Protein AF-A0A401TUI2-F1 (afdb_monomer)

Radius of gyration: 16.41 Å; Cα contacts (8 Å, |Δi|>4): 20; chains: 1; bounding box: 34×23×43 Å

Mean predicted aligned error: 5.35 Å

Secondary structure (DSSP, 8-state):
--------HHHHHT-TT---S--S-------------TTTTTSHHHHHHHHHHHHHHHHTHHHHH-

Foldseek 3Di:
DPDDDDDQLLVQVVDPPDDDPDPDDPDQDDDDDDDDDPVCCPPPVNVVVVVVVVVVCVVCVVSNRD

Organism: Chiloscyllium punctatum (NCBI:txid137246)

Structure (mmCIF, N/CA/C/O backbone):
data_AF-A0A401TUI2-F1
#
_entry.id   AF-A0A401TUI2-F1
#
loop_
_atom_site.group_PDB
_atom_site.id
_atom_site.type_symbol
_atom_site.label_atom_id
_atom_site.label_alt_id
_atom_site.label_comp_id
_atom_site.label_asym_id
_atom_site.label_entity_id
_atom_site.label_seq_id
_atom_site.pdbx_PDB_ins_code
_atom_site.Cartn_x
_atom_site.Cartn_y
_atom_site.Cartn_z
_atom_site.occupancy
_atom_site.B_iso_or_equiv
_atom_site.auth_seq_id
_atom_site.auth_comp_id
_atom_site.auth_asym_id
_atom_site.auth_atom_id
_atom_site.pdbx_PDB_model_num
ATOM 1 N N . GLY A 1 1 ? 19.623 17.147 -21.941 1.00 62.44 1 GLY A N 1
ATOM 2 C CA . GLY A 1 1 ? 19.343 16.100 -20.941 1.00 62.44 1 GLY A CA 1
ATOM 3 C C . GLY A 1 1 ? 20.213 16.348 -19.730 1.00 62.44 1 GLY A C 1
ATOM 4 O O . GLY A 1 1 ? 21.397 16.580 -19.916 1.00 62.44 1 GLY A O 1
ATOM 5 N N . LEU A 1 2 ? 19.625 16.368 -18.531 1.00 76.38 2 LEU A N 1
ATOM 6 C CA . LEU A 1 2 ? 20.300 16.702 -17.264 1.00 76.38 2 LEU A CA 1
ATOM 7 C C . LEU A 1 2 ? 21.008 15.504 -16.593 1.00 76.38 2 LEU A C 1
ATOM 9 O O . LEU A 1 2 ? 21.674 15.696 -15.584 1.00 76.38 2 LEU A O 1
ATOM 13 N N . GLY A 1 3 ? 20.906 14.291 -17.155 1.00 89.06 3 GLY A N 1
ATOM 14 C CA . GLY A 1 3 ? 21.619 13.099 -16.680 1.00 89.06 3 GLY A CA 1
ATOM 15 C C . GLY A 1 3 ? 20.714 11.883 -16.473 1.00 89.06 3 GLY A C 1
ATOM 16 O O . GLY A 1 3 ? 19.588 11.845 -16.965 1.00 89.06 3 GLY A O 1
ATOM 17 N N . ILE A 1 4 ? 21.236 10.889 -15.751 1.00 91.19 4 ILE A N 1
ATOM 18 C CA . ILE A 1 4 ? 20.541 9.666 -15.319 1.00 91.19 4 ILE A CA 1
ATOM 19 C C . ILE A 1 4 ? 20.337 9.762 -13.803 1.00 91.19 4 ILE A C 1
ATOM 21 O O . ILE A 1 4 ? 21.234 10.209 -13.090 1.00 91.19 4 ILE A O 1
ATOM 25 N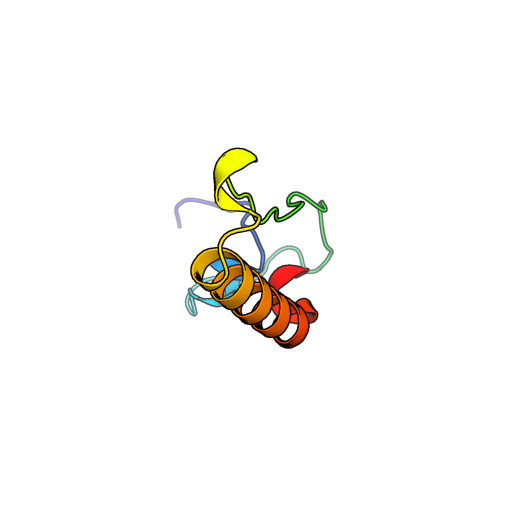 N . CYS A 1 5 ? 19.181 9.326 -13.302 1.00 87.94 5 CYS A N 1
ATOM 26 C CA . CYS A 1 5 ? 18.872 9.293 -11.873 1.00 87.94 5 CYS A CA 1
ATOM 27 C C . CYS A 1 5 ? 18.323 7.917 -11.477 1.00 87.94 5 CYS A C 1
ATOM 29 O O . CYS A 1 5 ? 17.571 7.304 -12.237 1.00 87.94 5 CYS A O 1
ATOM 31 N N . ALA A 1 6 ? 18.688 7.436 -10.287 1.00 87.69 6 ALA A N 1
ATOM 32 C CA . ALA A 1 6 ? 18.062 6.264 -9.690 1.00 87.69 6 ALA A CA 1
ATOM 33 C C . ALA A 1 6 ? 16.737 6.676 -9.032 1.00 87.69 6 ALA A C 1
ATOM 35 O O . ALA A 1 6 ? 16.721 7.514 -8.133 1.00 87.69 6 ALA A O 1
ATOM 36 N N . LEU A 1 7 ? 15.634 6.071 -9.471 1.00 87.44 7 LEU A N 1
ATOM 37 C CA . LEU A 1 7 ? 14.292 6.301 -8.937 1.00 87.44 7 LEU A CA 1
ATOM 38 C C . LEU A 1 7 ? 13.693 4.982 -8.448 1.00 87.44 7 LEU A C 1
ATOM 40 O O . LEU A 1 7 ? 14.038 3.908 -8.948 1.00 87.44 7 LEU A O 1
ATOM 44 N N . SER A 1 8 ? 12.750 5.057 -7.508 1.00 86.50 8 SER A N 1
ATOM 45 C CA . SER A 1 8 ? 11.888 3.911 -7.230 1.00 86.50 8 SER A CA 1
ATOM 46 C C . SER A 1 8 ? 11.043 3.598 -8.469 1.00 86.50 8 SER A C 1
ATOM 48 O O . SER A 1 8 ? 10.617 4.497 -9.200 1.00 86.50 8 SER A O 1
ATOM 50 N N . CYS A 1 9 ? 10.790 2.312 -8.721 1.00 85.88 9 CYS A N 1
ATOM 51 C CA . CYS A 1 9 ? 10.021 1.901 -9.896 1.00 85.88 9 CYS A CA 1
ATOM 52 C C . CYS A 1 9 ? 8.596 2.467 -9.893 1.00 85.88 9 CYS A C 1
ATOM 54 O O . CYS A 1 9 ? 8.081 2.737 -10.974 1.00 85.88 9 CYS A O 1
ATOM 56 N N . LEU A 1 10 ? 8.009 2.667 -8.706 1.00 84.94 10 LEU A N 1
ATOM 57 C CA . LEU A 1 10 ? 6.703 3.296 -8.518 1.00 84.94 10 LEU A CA 1
ATOM 58 C C . LEU A 1 10 ? 6.694 4.734 -9.050 1.00 84.94 10 LEU A C 1
ATOM 60 O O . LEU A 1 10 ? 5.827 5.072 -9.842 1.00 84.94 10 LEU A O 1
ATOM 64 N N . VAL A 1 11 ? 7.682 5.548 -8.663 1.00 87.31 11 VAL A N 1
ATOM 65 C CA . VAL A 1 11 ? 7.769 6.953 -9.088 1.00 87.31 11 VAL A CA 1
ATOM 66 C C . VAL A 1 11 ? 8.103 7.040 -10.572 1.00 87.31 11 VAL A C 1
ATOM 68 O O . VAL A 1 11 ? 7.461 7.780 -11.303 1.00 87.31 11 VAL A O 1
ATOM 71 N N . GLY A 1 12 ? 9.074 6.253 -11.046 1.00 89.44 12 GLY A N 1
ATOM 72 C CA . GLY A 1 12 ? 9.483 6.277 -12.453 1.00 89.44 12 GLY A CA 1
ATOM 73 C C . GLY A 1 12 ? 8.394 5.825 -13.433 1.00 89.44 12 GLY A C 1
ATOM 74 O O . GLY A 1 12 ? 8.430 6.232 -14.588 1.00 89.44 12 GLY A O 1
ATOM 75 N N . ALA A 1 13 ? 7.434 5.002 -12.994 1.00 86.88 13 ALA A N 1
ATOM 76 C CA . ALA A 1 13 ? 6.329 4.540 -13.835 1.00 86.88 13 ALA A CA 1
ATOM 77 C C . ALA A 1 13 ? 5.331 5.651 -14.202 1.00 86.88 13 ALA A C 1
ATOM 79 O O . ALA A 1 13 ? 4.691 5.553 -15.245 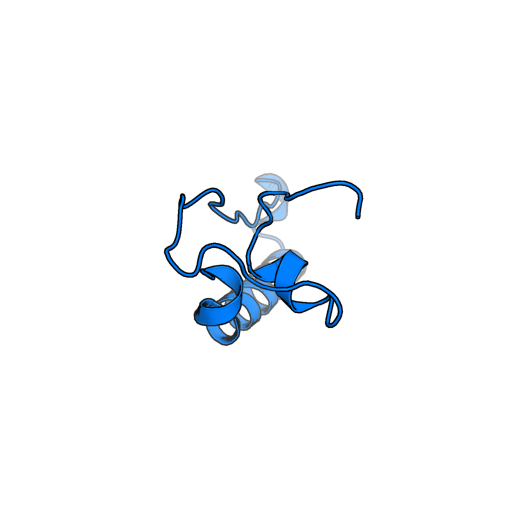1.00 86.88 13 ALA A O 1
ATOM 80 N N . ASP A 1 14 ? 5.221 6.699 -13.383 1.00 90.12 14 ASP A N 1
ATOM 81 C CA . ASP A 1 14 ? 4.257 7.785 -13.594 1.00 90.12 14 ASP A CA 1
ATOM 82 C C . ASP A 1 14 ? 4.775 8.864 -14.573 1.00 90.12 14 ASP A C 1
ATOM 84 O O . ASP A 1 14 ? 4.027 9.763 -14.956 1.00 90.12 14 ASP A O 1
ATOM 88 N N . TYR A 1 15 ? 6.036 8.773 -15.019 1.00 91.94 15 TYR A N 1
ATOM 89 C CA . TYR A 1 15 ? 6.633 9.701 -15.985 1.00 91.94 15 TYR A CA 1
ATOM 90 C C . TYR A 1 15 ? 6.841 9.016 -17.345 1.00 91.94 15 TYR A C 1
ATOM 92 O O . TYR A 1 15 ? 7.871 8.367 -17.548 1.00 91.94 15 TYR A O 1
ATOM 100 N N . PRO A 1 16 ? 5.911 9.177 -18.305 1.00 89.00 16 PRO A N 1
ATOM 101 C CA . PRO A 1 16 ? 5.978 8.485 -19.596 1.00 89.00 16 PRO A CA 1
ATOM 102 C C . PRO A 1 16 ? 7.180 8.903 -20.455 1.00 89.00 16 PRO A C 1
ATOM 104 O O . PRO A 1 16 ? 7.626 8.132 -21.300 1.00 89.00 16 PRO A O 1
ATOM 107 N N . ASP A 1 17 ? 7.732 10.094 -20.213 1.00 92.25 17 ASP A N 1
ATOM 108 C CA . ASP A 1 17 ? 8.890 10.621 -20.941 1.00 92.25 17 ASP A CA 1
ATOM 109 C C . ASP A 1 17 ? 10.234 10.072 -20.419 1.00 92.25 17 ASP A C 1
ATOM 111 O O . ASP A 1 17 ? 11.289 10.340 -21.001 1.00 92.25 17 ASP A O 1
ATOM 115 N N . LEU A 1 18 ? 10.232 9.315 -19.312 1.00 91.94 18 LEU A N 1
ATOM 116 C CA . LEU A 1 18 ? 11.431 8.660 -18.792 1.00 91.94 18 LEU A CA 1
ATOM 117 C C . LEU A 1 18 ? 11.666 7.310 -19.472 1.00 91.94 18 LEU A C 1
ATOM 119 O O . LEU A 1 18 ? 10.762 6.497 -19.648 1.00 91.94 18 LEU A O 1
ATOM 123 N N . VAL A 1 19 ? 12.934 7.022 -19.771 1.00 90.81 19 VAL A N 1
ATOM 124 C CA . VAL A 1 19 ? 13.365 5.731 -20.322 1.00 90.81 19 VAL A CA 1
ATOM 125 C C . VAL A 1 19 ? 14.104 4.935 -19.249 1.00 90.81 19 VAL A C 1
ATOM 127 O O . VAL A 1 19 ? 15.047 5.430 -18.627 1.00 90.81 19 VAL A O 1
ATOM 130 N N . ARG A 1 20 ? 13.712 3.669 -19.045 1.00 88.75 20 ARG A N 1
ATOM 131 C CA . ARG A 1 20 ? 14.451 2.739 -18.176 1.00 88.75 20 ARG A CA 1
ATOM 132 C C . ARG A 1 20 ? 15.769 2.345 -18.842 1.00 88.75 20 ARG A C 1
ATOM 134 O O . ARG A 1 20 ? 15.771 1.635 -19.840 1.00 88.75 20 ARG A O 1
ATOM 141 N N . VAL A 1 21 ? 16.884 2.783 -18.259 1.00 90.19 21 VAL A N 1
ATOM 142 C CA . VAL A 1 21 ? 18.243 2.514 -18.772 1.00 90.19 21 VAL A CA 1
ATOM 143 C C . VAL A 1 21 ? 18.945 1.329 -18.095 1.00 90.19 21 VAL A C 1
ATOM 145 O O . VAL A 1 21 ? 19.893 0.786 -18.652 1.00 90.19 21 VAL A O 1
ATOM 148 N N . ALA A 1 22 ? 18.480 0.905 -16.918 1.00 84.75 22 ALA A N 1
ATOM 149 C CA . ALA A 1 22 ? 18.982 -0.259 -16.186 1.00 84.75 22 ALA A CA 1
ATOM 150 C C . ALA A 1 22 ? 17.792 -1.166 -15.816 1.00 84.75 22 ALA A C 1
ATOM 152 O O . ALA A 1 22 ? 17.077 -0.863 -14.859 1.00 84.75 22 ALA A O 1
ATOM 153 N N . PRO A 1 23 ? 17.509 -2.223 -16.600 1.00 72.69 23 PRO A N 1
ATOM 154 C CA . PRO A 1 23 ? 16.334 -3.073 -16.392 1.00 72.69 23 PRO A CA 1
ATOM 155 C C . PRO A 1 23 ? 16.475 -4.017 -15.191 1.00 72.69 23 PRO A C 1
ATOM 157 O O . PRO A 1 23 ? 15.473 -4.492 -14.662 1.00 72.69 23 PRO A O 1
ATOM 160 N N . GLN A 1 24 ? 17.700 -4.291 -14.742 1.00 81.12 24 GLN A N 1
ATOM 161 C CA . GLN A 1 24 ? 17.941 -5.048 -13.523 1.00 81.12 24 GLN A CA 1
ATOM 162 C C . GLN A 1 24 ? 17.663 -4.191 -12.288 1.00 81.12 24 GLN A C 1
ATOM 164 O O . GLN A 1 24 ? 18.060 -3.027 -12.207 1.00 81.12 24 GLN A O 1
ATOM 169 N N . LYS A 1 25 ? 17.020 -4.791 -11.284 1.00 73.62 25 LYS A N 1
ATOM 170 C CA . LYS A 1 25 ? 16.816 -4.148 -9.989 1.00 73.62 25 LYS A CA 1
ATOM 171 C C . LYS A 1 25 ? 18.174 -3.923 -9.321 1.00 73.62 25 LYS A C 1
ATOM 173 O O . LYS A 1 25 ? 18.798 -4.866 -8.846 1.00 73.62 25 LYS A O 1
ATOM 178 N N . LEU A 1 26 ? 18.630 -2.670 -9.313 1.00 74.56 26 LEU A N 1
ATOM 179 C CA . LEU A 1 26 ? 19.940 -2.280 -8.777 1.00 74.56 26 LEU A CA 1
ATOM 180 C C . LEU A 1 26 ? 20.009 -2.426 -7.250 1.00 74.56 26 LEU A C 1
ATOM 182 O O . LEU A 1 26 ? 21.059 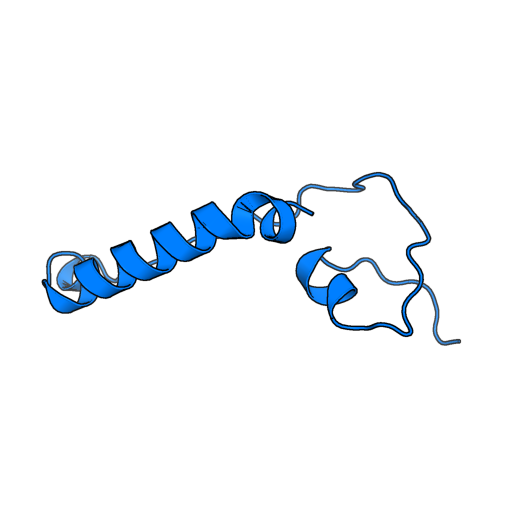-2.752 -6.706 1.00 74.56 26 LEU A O 1
ATOM 186 N N . SER A 1 27 ? 18.891 -2.197 -6.560 1.00 70.38 27 SER A N 1
ATOM 187 C CA . SER A 1 27 ? 18.782 -2.311 -5.105 1.00 70.38 27 SER A CA 1
ATOM 188 C C . SER A 1 27 ? 17.315 -2.400 -4.668 1.00 70.38 27 SER A C 1
ATOM 190 O O . SER A 1 27 ? 16.407 -1.890 -5.329 1.00 70.38 27 SER A O 1
ATOM 192 N N . SER A 1 28 ? 17.057 -3.083 -3.549 1.00 66.38 28 SER A N 1
ATOM 193 C CA . SER A 1 28 ? 15.747 -3.076 -2.888 1.00 66.38 28 SER A CA 1
ATOM 194 C C . SER A 1 28 ? 15.755 -1.977 -1.831 1.00 66.38 28 SER A C 1
ATOM 196 O O . SER A 1 28 ? 16.180 -2.209 -0.708 1.00 66.38 28 SER A O 1
ATOM 198 N N . LEU A 1 29 ? 15.371 -0.760 -2.217 1.00 62.56 29 LEU A N 1
ATOM 199 C CA . LEU A 1 29 ? 15.550 0.437 -1.384 1.00 62.56 29 LEU A CA 1
ATOM 200 C C . LEU A 1 29 ? 14.361 0.783 -0.483 1.00 62.56 29 LEU A C 1
ATOM 202 O O . LEU A 1 29 ? 14.358 1.859 0.109 1.00 62.56 29 LEU A O 1
ATOM 206 N N . SER A 1 30 ? 13.313 -0.037 -0.407 1.00 64.38 30 SER A N 1
ATOM 207 C CA . SER A 1 30 ? 12.083 0.421 0.248 1.00 64.38 30 SER A CA 1
ATOM 208 C C . SER A 1 30 ? 11.335 -0.711 0.929 1.00 64.38 30 SER A C 1
ATOM 210 O O . SER A 1 30 ? 10.540 -1.408 0.300 1.00 64.38 30 SER A O 1
ATOM 212 N N . ASP A 1 31 ? 11.559 -0.849 2.232 1.00 79.62 31 ASP A N 1
ATOM 213 C CA . ASP A 1 31 ? 10.518 -1.383 3.100 1.00 79.62 31 ASP A CA 1
ATOM 214 C C . ASP A 1 31 ? 9.457 -0.287 3.266 1.00 79.62 31 ASP A C 1
ATOM 216 O O . ASP A 1 31 ? 9.762 0.831 3.689 1.00 79.62 31 ASP A O 1
ATOM 220 N N . LEU A 1 32 ? 8.219 -0.586 2.871 1.00 84.38 32 LEU A N 1
ATOM 221 C CA . LEU A 1 32 ? 7.077 0.301 3.068 1.00 84.38 32 LEU A CA 1
ATOM 222 C C . LEU A 1 32 ? 6.369 -0.095 4.364 1.00 84.38 32 LEU A C 1
ATOM 224 O O . LEU A 1 32 ? 5.946 -1.241 4.514 1.00 84.38 32 LEU A O 1
ATOM 228 N N . TRP A 1 33 ? 6.219 0.863 5.275 1.00 90.56 33 TRP A N 1
ATOM 229 C CA . TRP A 1 33 ? 5.606 0.654 6.584 1.00 90.56 33 TRP A CA 1
ATOM 230 C C . TRP A 1 33 ? 4.321 1.463 6.701 1.00 90.56 33 TRP A C 1
ATOM 232 O O . TRP A 1 33 ? 4.294 2.648 6.375 1.00 90.56 33 TRP A O 1
ATOM 242 N N . LEU A 1 34 ? 3.271 0.829 7.217 1.00 93.38 34 LEU A N 1
ATOM 243 C CA . LEU A 1 34 ? 2.060 1.508 7.655 1.00 93.38 34 LEU A CA 1
ATOM 244 C C . LEU A 1 34 ? 2.088 1.595 9.180 1.00 93.38 34 LEU A C 1
ATOM 246 O O . LEU A 1 34 ? 2.164 0.571 9.856 1.00 93.38 34 LEU A O 1
ATOM 250 N N . LEU A 1 35 ? 2.065 2.815 9.711 1.00 95.44 35 LEU A N 1
ATOM 251 C CA . LEU A 1 35 ? 2.245 3.080 11.136 1.00 95.44 35 LEU A CA 1
ATOM 252 C C . LEU A 1 35 ? 1.000 3.748 11.717 1.00 95.44 35 LEU A C 1
ATOM 254 O O . LEU A 1 35 ? 0.398 4.619 11.093 1.00 95.44 35 LEU A O 1
ATOM 258 N N . ALA A 1 36 ? 0.661 3.366 12.944 1.00 95.81 36 ALA A N 1
ATOM 259 C CA . ALA A 1 36 ? -0.331 4.033 13.773 1.00 95.81 36 ALA A CA 1
ATOM 260 C C . ALA A 1 36 ? 0.228 4.188 15.188 1.00 95.81 36 ALA A C 1
ATOM 262 O O . ALA A 1 36 ? 1.033 3.371 15.638 1.00 95.81 36 ALA A O 1
ATOM 263 N N . HIS A 1 37 ? -0.193 5.241 15.889 1.00 96.56 37 HIS A N 1
ATOM 264 C CA . HIS A 1 37 ? 0.186 5.426 17.286 1.00 96.56 37 HIS A CA 1
ATOM 265 C C . HIS A 1 37 ? -0.352 4.255 18.136 1.00 96.56 37 HIS A C 1
ATOM 267 O O . HIS A 1 37 ? -1.511 3.883 17.928 1.00 96.56 37 HIS A O 1
ATOM 273 N N . PRO A 1 38 ? 0.416 3.698 19.096 1.00 95.56 38 PRO A N 1
ATOM 274 C CA . PRO A 1 38 ? -0.025 2.567 19.922 1.00 95.56 38 PRO A CA 1
ATOM 275 C C . PRO A 1 38 ? -1.380 2.789 20.603 1.00 95.56 38 PRO A C 1
ATOM 277 O O . PRO A 1 38 ? -2.223 1.902 20.601 1.00 95.56 38 PRO A O 1
ATOM 280 N N . ASP A 1 39 ? -1.639 4.002 21.088 1.00 96.94 39 ASP A 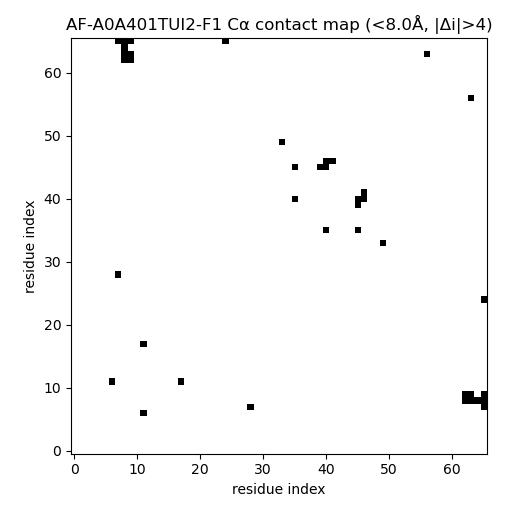N 1
ATOM 281 C CA . ASP A 1 39 ? -2.915 4.335 21.744 1.00 96.94 39 ASP A CA 1
ATOM 282 C C . ASP A 1 39 ? -4.110 4.397 20.776 1.00 96.94 39 ASP A C 1
ATOM 284 O O . ASP A 1 39 ? -5.263 4.363 21.198 1.00 96.94 39 ASP A O 1
ATOM 288 N N . LEU A 1 40 ? -3.848 4.524 19.472 1.00 96.50 40 LEU A N 1
ATOM 289 C CA . LEU A 1 40 ? -4.872 4.686 18.440 1.00 96.50 40 LEU A CA 1
ATOM 290 C C . LEU A 1 40 ? -5.087 3.415 17.615 1.00 96.50 40 LEU A C 1
ATOM 292 O O . LEU A 1 40 ? -6.129 3.291 16.978 1.00 96.50 40 LEU A O 1
ATOM 296 N N . VAL A 1 41 ? -4.132 2.477 17.609 1.00 95.81 41 VAL A N 1
ATOM 297 C CA . VAL A 1 41 ? -4.166 1.288 16.737 1.00 95.81 41 VAL A CA 1
ATOM 298 C C . VAL A 1 41 ? -5.375 0.389 17.006 1.00 95.81 41 VAL A C 1
ATOM 300 O O . VAL A 1 41 ? -5.861 -0.267 16.090 1.00 95.81 41 VAL A O 1
ATOM 303 N N . GLU A 1 42 ? -5.904 0.412 18.231 1.00 95.94 42 GLU A N 1
ATOM 304 C CA . GLU A 1 42 ? -7.074 -0.374 18.635 1.00 95.94 42 GLU A CA 1
ATOM 305 C C . GLU A 1 42 ? -8.416 0.305 18.312 1.00 95.94 42 GLU A C 1
ATOM 307 O O . GLU A 1 42 ? -9.465 -0.342 18.359 1.00 95.94 42 GLU A O 1
ATOM 312 N N . LEU A 1 43 ? -8.425 1.594 17.943 1.00 98.25 43 LEU A N 1
ATOM 313 C CA . LEU A 1 43 ? -9.665 2.287 17.587 1.00 98.25 43 LEU A CA 1
ATOM 314 C C . LEU A 1 43 ? -10.273 1.674 16.311 1.00 98.25 43 LEU A C 1
ATOM 316 O O . LEU A 1 43 ? -9.571 1.546 15.302 1.00 98.25 43 LEU A O 1
ATOM 320 N N . PRO A 1 44 ? -11.586 1.359 16.283 1.00 98.19 44 PRO A N 1
ATOM 321 C CA . PRO A 1 44 ? -12.215 0.704 15.133 1.00 98.19 44 PRO A CA 1
ATOM 322 C C . PRO A 1 44 ? -12.024 1.440 13.801 1.00 98.19 44 PRO A C 1
ATOM 324 O O . PRO A 1 44 ? -11.798 0.805 12.774 1.00 98.19 44 PRO A O 1
ATOM 327 N N . SER A 1 45 ? -12.068 2.774 13.813 1.00 97.94 45 SER A N 1
ATOM 328 C CA . SER A 1 45 ? -11.841 3.603 12.624 1.00 97.94 45 SER A CA 1
ATOM 329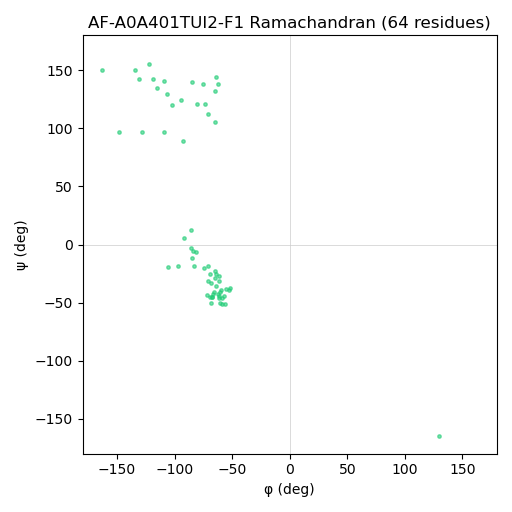 C C . SER A 1 45 ? -10.409 3.489 12.096 1.00 97.94 45 SER A C 1
ATOM 331 O O . SER A 1 45 ? -10.206 3.372 10.890 1.00 97.94 45 SER A O 1
ATOM 333 N N . VAL A 1 46 ? -9.418 3.464 12.989 1.00 98.06 46 VAL A N 1
ATOM 334 C CA . VAL A 1 46 ? -8.004 3.301 12.627 1.00 98.06 46 VAL A CA 1
ATOM 335 C C . VAL A 1 46 ? -7.764 1.905 12.064 1.00 98.06 46 VAL A C 1
ATOM 337 O O . VAL A 1 46 ? -7.167 1.773 10.997 1.00 98.06 46 VAL A O 1
ATOM 340 N N . ARG A 1 47 ? -8.306 0.862 12.706 1.00 97.06 47 ARG A N 1
ATOM 341 C CA . ARG A 1 47 ? -8.222 -0.516 12.196 1.00 97.06 47 ARG A CA 1
ATOM 342 C C . ARG A 1 47 ? -8.867 -0.676 10.823 1.00 97.06 47 ARG A C 1
ATOM 344 O O . ARG A 1 47 ? -8.311 -1.383 9.987 1.00 97.06 47 ARG A O 1
ATOM 351 N N . ALA A 1 48 ? -9.998 -0.016 10.577 1.00 98.25 48 ALA A N 1
ATOM 352 C CA . ALA A 1 48 ? -10.661 -0.045 9.276 1.00 98.25 48 ALA A CA 1
ATOM 353 C C . ALA A 1 48 ? -9.769 0.542 8.171 1.00 98.25 48 ALA A C 1
ATOM 355 O O . ALA A 1 48 ? -9.604 -0.079 7.123 1.00 98.25 48 ALA A O 1
ATOM 356 N N . VAL A 1 49 ? -9.136 1.693 8.422 1.00 98.00 49 VAL A N 1
ATOM 357 C CA . VAL A 1 49 ? -8.205 2.315 7.465 1.00 98.00 49 VAL A CA 1
ATOM 358 C C . VAL A 1 49 ? -6.954 1.459 7.270 1.00 98.00 49 VAL A C 1
ATOM 360 O O . VAL A 1 49 ? -6.528 1.263 6.135 1.00 98.00 49 VAL A O 1
ATOM 363 N N . ILE A 1 50 ? -6.386 0.903 8.346 1.00 97.44 50 ILE A N 1
ATOM 364 C CA . ILE A 1 50 ? -5.235 -0.006 8.252 1.00 97.44 50 ILE A CA 1
ATOM 365 C C . ILE A 1 50 ? -5.572 -1.218 7.383 1.00 97.44 50 ILE A C 1
ATOM 367 O O . ILE A 1 50 ? -4.781 -1.572 6.509 1.00 97.44 50 ILE A O 1
ATOM 371 N N . GLY A 1 51 ? -6.738 -1.835 7.597 1.00 97.00 51 GLY A N 1
ATOM 372 C CA . GLY A 1 51 ? -7.212 -2.956 6.787 1.00 97.00 51 GLY A CA 1
ATOM 373 C C . GLY A 1 51 ? -7.335 -2.572 5.316 1.00 97.00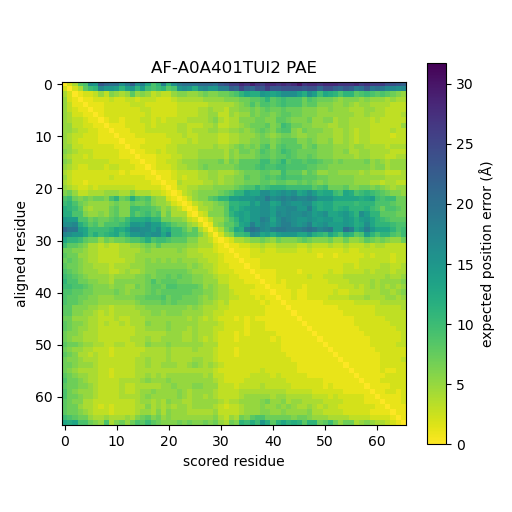 51 GLY A C 1
ATOM 374 O O . GLY A 1 51 ? -6.720 -3.209 4.469 1.00 97.00 51 GLY A O 1
ATOM 375 N N . PHE A 1 52 ? -8.016 -1.462 5.032 1.00 97.88 52 PHE A N 1
ATOM 376 C CA . PHE A 1 52 ? -8.178 -0.947 3.674 1.00 97.88 52 PHE A CA 1
ATOM 377 C C . PHE A 1 52 ? -6.837 -0.707 2.960 1.00 97.88 52 PHE A C 1
ATOM 379 O O . PHE A 1 52 ? -6.616 -1.224 1.868 1.00 97.88 52 PHE A O 1
ATOM 386 N N . VAL A 1 53 ? -5.905 0.021 3.585 1.00 97.06 53 VAL A N 1
ATOM 387 C CA . VAL A 1 53 ? -4.583 0.292 2.990 1.00 97.06 53 VAL A CA 1
ATOM 388 C C . VAL A 1 53 ? -3.784 -1.002 2.809 1.00 97.06 53 VAL A C 1
ATOM 390 O O . VAL A 1 53 ? -3.067 -1.149 1.820 1.00 97.06 53 VAL A O 1
ATOM 393 N N . THR A 1 54 ? -3.917 -1.956 3.736 1.00 95.38 54 THR A N 1
ATOM 394 C CA . THR A 1 54 ? -3.283 -3.278 3.621 1.00 95.38 54 THR A CA 1
ATOM 395 C C . THR A 1 54 ? -3.794 -4.038 2.401 1.00 95.38 54 THR A C 1
ATOM 397 O O . THR A 1 54 ? -2.994 -4.649 1.691 1.00 95.38 54 THR A O 1
ATOM 400 N N . ASP A 1 55 ? -5.099 -3.994 2.141 1.00 97.12 55 ASP A N 1
ATOM 401 C CA . ASP A 1 55 ? -5.702 -4.660 0.990 1.00 97.12 55 ASP A CA 1
ATOM 402 C C . ASP A 1 55 ? -5.257 -4.005 -0.325 1.00 97.12 55 ASP A C 1
ATOM 404 O O . ASP A 1 55 ? -4.753 -4.707 -1.203 1.00 97.12 55 ASP A O 1
ATOM 408 N N . CYS A 1 56 ? -5.263 -2.670 -0.415 1.00 95.69 56 CYS A N 1
ATOM 409 C CA . CYS A 1 56 ? -4.708 -1.959 -1.573 1.00 95.69 56 CYS A CA 1
ATOM 410 C C . CYS A 1 56 ? -3.229 -2.310 -1.816 1.00 95.69 56 CYS A C 1
ATOM 412 O O . CYS A 1 56 ? -2.818 -2.598 -2.937 1.00 95.69 56 CYS A O 1
ATOM 414 N N . ALA A 1 57 ? -2.409 -2.351 -0.760 1.00 92.38 57 ALA A N 1
ATOM 415 C CA . ALA A 1 57 ? -0.992 -2.693 -0.888 1.00 92.38 57 ALA A CA 1
ATOM 416 C C . ALA A 1 57 ? -0.763 -4.144 -1.353 1.00 92.38 57 ALA A C 1
ATOM 418 O O . ALA A 1 57 ? 0.255 -4.444 -1.985 1.00 92.38 57 ALA A O 1
ATOM 419 N N . ARG A 1 58 ? -1.688 -5.062 -1.043 1.00 91.81 58 ARG A N 1
ATOM 420 C CA . ARG A 1 58 ? -1.647 -6.446 -1.539 1.00 91.81 58 ARG A CA 1
ATOM 421 C C . ARG A 1 58 ? -1.976 -6.517 -3.023 1.00 91.81 58 ARG A C 1
ATOM 423 O O . ARG A 1 58 ? -1.275 -7.232 -3.740 1.00 91.81 58 ARG A O 1
ATOM 430 N N . GLU A 1 59 ? -2.988 -5.779 -3.468 1.00 95.19 59 GLU A N 1
ATOM 431 C CA . GLU A 1 59 ? -3.359 -5.669 -4.884 1.00 95.19 59 GLU A CA 1
ATOM 432 C C . GLU A 1 59 ? -2.207 -5.072 -5.707 1.00 95.19 59 GLU A C 1
ATOM 434 O O . GLU A 1 59 ? -1.791 -5.644 -6.715 1.00 95.19 59 GLU A O 1
ATOM 439 N N . ASP A 1 60 ? -1.577 -4.012 -5.196 1.00 90.94 60 ASP A N 1
ATOM 440 C CA . ASP A 1 60 ? -0.486 -3.298 -5.865 1.00 90.94 60 ASP A CA 1
ATOM 441 C C . ASP A 1 60 ? 0.912 -3.896 -5.61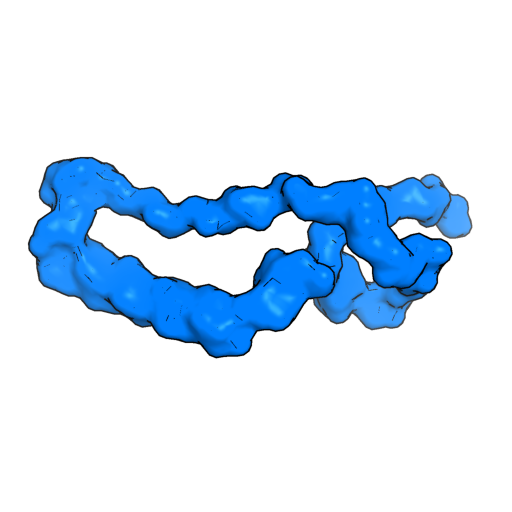9 1.00 90.94 60 ASP A C 1
ATOM 443 O O . ASP A 1 60 ? 1.932 -3.286 -5.958 1.00 90.94 60 ASP A O 1
ATOM 447 N N . ARG A 1 61 ? 1.012 -5.111 -5.061 1.00 87.19 61 ARG A N 1
ATOM 448 C CA . ARG A 1 61 ? 2.291 -5.717 -4.634 1.00 87.19 61 ARG A CA 1
ATOM 449 C C . ARG A 1 61 ? 3.365 -5.720 -5.724 1.00 87.19 61 ARG A C 1
ATOM 451 O O . ARG A 1 61 ? 4.545 -5.564 -5.408 1.00 87.19 61 ARG A O 1
ATOM 458 N N . VAL A 1 62 ? 2.984 -5.935 -6.983 1.00 86.19 62 VAL A N 1
ATOM 459 C CA . VAL A 1 62 ? 3.923 -5.921 -8.118 1.00 86.19 62 VAL A CA 1
ATOM 460 C C . VAL A 1 62 ? 4.447 -4.504 -8.347 1.00 86.19 62 VAL A C 1
ATOM 462 O O . VAL A 1 62 ? 5.657 -4.294 -8.349 1.00 86.19 62 VAL A O 1
ATOM 465 N N . ARG A 1 63 ? 3.547 -3.518 -8.433 1.00 84.31 63 ARG A N 1
ATOM 466 C CA . ARG A 1 63 ? 3.888 -2.103 -8.639 1.00 84.31 63 ARG A CA 1
ATOM 467 C C . ARG A 1 63 ? 4.768 -1.554 -7.511 1.00 84.31 63 ARG A C 1
ATOM 469 O O . ARG A 1 63 ? 5.732 -0.842 -7.777 1.00 84.31 63 ARG A O 1
ATOM 476 N N . LEU A 1 64 ? 4.472 -1.923 -6.264 1.00 84.44 64 LEU A N 1
ATOM 477 C CA . L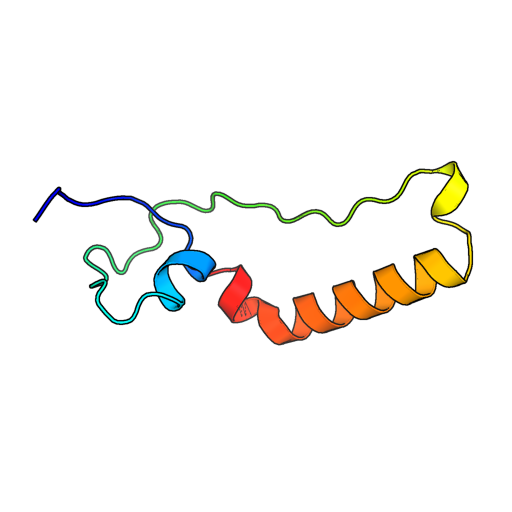EU A 1 64 ? 5.223 -1.497 -5.078 1.00 84.44 64 LEU A CA 1
ATOM 478 C C . LEU A 1 64 ? 6.614 -2.133 -4.986 1.00 84.44 64 LEU A C 1
ATOM 480 O O . LEU A 1 64 ? 7.539 -1.522 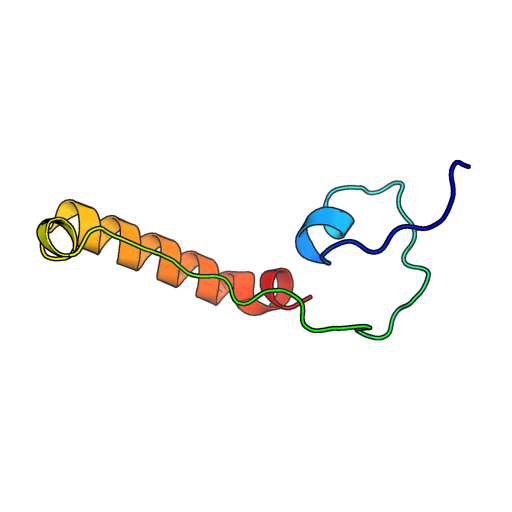-4.454 1.00 84.44 64 LEU A O 1
ATOM 484 N N . ARG A 1 65 ? 6.783 -3.360 -5.491 1.00 78.62 65 ARG A N 1
ATOM 485 C CA . ARG A 1 65 ? 8.079 -4.054 -5.463 1.00 78.62 65 ARG A CA 1
ATOM 486 C C . ARG A 1 65 ? 9.002 -3.661 -6.608 1.00 78.62 65 ARG A C 1
ATOM 488 O O . ARG A 1 65 ? 10.209 -3.860 -6.438 1.00 78.62 65 ARG A O 1
ATOM 495 N N . GLY A 1 66 ? 8.464 -3.071 -7.677 1.00 74.88 66 GLY A N 1
ATOM 496 C CA . GLY A 1 66 ? 9.214 -2.729 -8.883 1.00 74.88 66 GLY A CA 1
ATOM 497 C C . GLY A 1 66 ? 9.586 -3.966 -9.671 1.00 74.88 66 GLY A C 1
ATOM 498 O O . GLY A 1 66 ? 10.539 -4.655 -9.239 1.00 74.88 66 GLY A O 1
#

pLDDT: mean 88.25, std 9.39, range [62.44, 98.25]

Solvent-accessible surface area (backbone atoms only — not comparable to full-atom values): 4552 Å² total; per-residue (Å²): 135,99,77,87,80,93,67,57,53,59,65,52,66,78,40,85,90,60,78,85,85,67,89,66,84,88,69,91,88,71,88,85,82,90,85,68,58,81,92,45,50,80,40,68,70,48,41,50,52,53,50,51,54,51,52,53,50,60,74,40,42,63,55,74,66,88

Sequence (66 aa):
GLGICALSCLVGADYPDLVRVAPQKLSSLSDLWLLAHPDLVELPSVRAVIGFVTDCAREDRVRLRG